Protein AF-A0A358MJH1-F1 (afdb_monomer)

Solvent-accessible surface area (backbone atoms only — not comparable to full-atom values): 10299 Å² total; per-residue (Å²): 132,84,65,34,34,27,40,31,31,64,36,80,75,60,68,69,54,54,50,50,43,50,50,54,44,45,75,63,61,43,58,36,39,39,38,32,30,60,75,22,49,57,66,62,27,53,62,52,44,71,40,91,50,42,46,53,43,42,45,29,71,72,54,26,52,79,64,69,57,72,61,91,54,63,68,63,47,40,52,54,52,47,53,52,44,61,77,66,53,83,84,42,81,43,78,43,82,49,53,69,91,60,75,92,78,55,76,100,46,52,54,45,62,58,59,65,69,47,62,94,85,62,88,76,84,85,84,77,62,66,45,77,40,90,79,22,92,84,70,72,41,62,49,69,68,74,84,56,61,68,61,52,47,54,51,36,31,67,78,31,76,91,49,15,90,73,29,73,90,79,46,132

Secondary structure (DSSP, 8-state):
-PPPEEEEEEE-S-HHHHHHHHHHHHHTT-SEEEEEETT--HHHHHHHHTSTTEEEEE--HHHHHTTSS--SSHHHHHHHHHHHHHHH--S-SEEEE--TT-----TTS-HHHHHHTS-TT-----PPPEEEPTTHHHH--EEEPPS-HHHHHHHHHHH-TTTTTT-GGG--

Foldseek 3Di:
DFAAEEEEEEDADDLVLLVVLVVQVVVLPHQAYEYEDCCLDPVSQVVQVVDVRYHYHRCDQVVQVVVVHDDPDVVVVLVVRQVVCVVVVPPGPYYYYDYSPDHDDQPPHRPRVVVVPDPPPDPDDDDWDWAADVVCPVPVDTDTDDPPQVVQLVVQCVVCVVCSVVQRNNDD

Mean predicted aligned error: 5.3 Å

Sequence (172 aa):
MSIKWGIVSTIKAPLAEIQRFAAWHLEHGAHRLYLYLDDGDTEKAAALNSHPKLRVTACDDRYWQKRGNRPDRHQPRQTMNAAQALQRANDVDWLCHIDVDEFLWPGARTIAQRLEALPTTCLCARVRPWEAMEGSETNHLF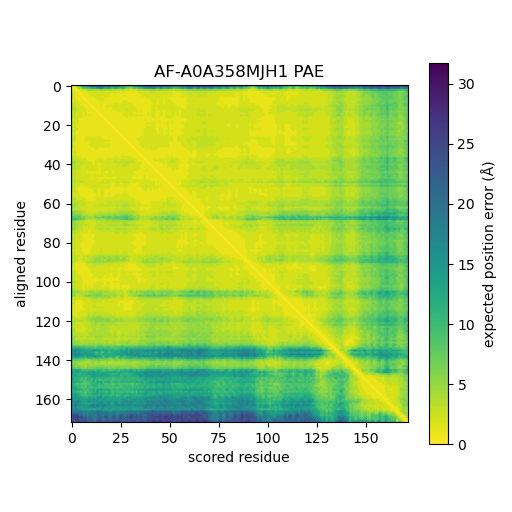KGFAIAAKERRAETESLYPRFGRWLNGGFL

pLDDT: mean 92.28, std 8.91, range [46.56, 98.69]

Radius of gyration: 18.8 Å; Cα contacts (8 Å, |Δi|>4): 220; chains: 1; bounding box: 44×35×54 Å

Nearest PDB structures (foldseek):
  1xcf-assembly1_B  TM=6.859E-01  e=2.652E-02  Escherichia coli
  8vh8-assembly3_C  TM=6.136E-01  e=1.983E-01  Pasteurella multocida
  8vh8-assembly4_D  TM=5.467E-01  e=2.927E-01  Pasteurella multocida
  4xbo-assembly1_A  TM=4.381E-01  e=1.343E-01  Escherichia coli K-12
  5l0z-assembly1_B  TM=3.729E-01  e=9.415E-01  Sinorhizobium meliloti 1021

Structure (mmCIF, N/CA/C/O backbone):
data_AF-A0A358MJH1-F1
#
_entry.id   AF-A0A358MJH1-F1
#
loop_
_atom_site.group_PDB
_atom_site.id
_atom_site.type_symbol
_atom_site.label_atom_id
_atom_site.label_alt_id
_atom_site.label_comp_id
_atom_site.label_asym_id
_atom_site.label_entity_id
_atom_site.label_seq_id
_atom_site.pdbx_PDB_ins_code
_atom_site.Cartn_x
_atom_site.Cartn_y
_atom_site.Cartn_z
_atom_site.occupancy
_atom_site.B_iso_or_equiv
_atom_site.auth_seq_id
_atom_site.auth_comp_id
_atom_site.auth_asym_id
_atom_site.auth_atom_id
_atom_site.pdbx_PDB_model_num
ATOM 1 N N . MET A 1 1 ? -24.920 4.836 -2.083 1.00 61.50 1 MET A N 1
ATOM 2 C CA . MET A 1 1 ? -23.833 4.045 -2.705 1.00 61.50 1 MET A CA 1
ATOM 3 C C . MET A 1 1 ? -22.818 3.760 -1.613 1.00 61.50 1 MET A C 1
ATOM 5 O O . MET A 1 1 ? -22.566 4.671 -0.843 1.00 61.50 1 MET A O 1
ATOM 9 N N . SER A 1 2 ? -22.298 2.535 -1.500 1.00 86.62 2 SER A N 1
ATOM 10 C CA . SER A 1 2 ? -21.252 2.222 -0.509 1.00 86.62 2 SER A CA 1
ATOM 11 C C . SER A 1 2 ? -19.953 2.940 -0.873 1.00 86.62 2 SER A C 1
ATOM 13 O O . SER A 1 2 ? -19.573 2.902 -2.046 1.00 86.62 2 SER A O 1
ATOM 15 N N . ILE A 1 3 ? -19.263 3.517 0.117 1.00 95.31 3 ILE A N 1
ATOM 16 C CA . ILE A 1 3 ? -17.919 4.092 -0.048 1.00 95.31 3 ILE A CA 1
ATOM 17 C C . ILE A 1 3 ? -16.976 3.057 -0.669 1.00 95.31 3 ILE A C 1
ATOM 19 O O . ILE A 1 3 ? -16.886 1.915 -0.203 1.00 95.31 3 ILE A O 1
ATOM 23 N N . LYS A 1 4 ? -16.257 3.466 -1.712 1.00 97.81 4 LYS A N 1
ATOM 24 C CA . LYS A 1 4 ? -15.196 2.706 -2.367 1.00 97.81 4 LYS A CA 1
ATOM 25 C C . LYS A 1 4 ? -13.848 3.248 -1.932 1.00 97.81 4 LYS A C 1
ATOM 27 O O . LYS A 1 4 ? -13.581 4.442 -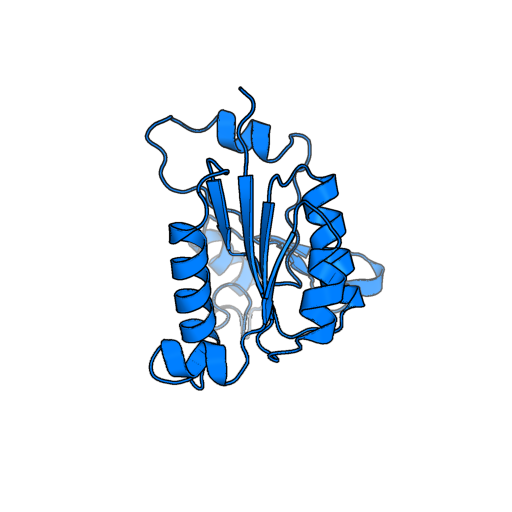2.011 1.00 97.81 4 LYS A O 1
ATOM 32 N N . TRP A 1 5 ? -12.964 2.350 -1.536 1.00 97.94 5 TRP A N 1
ATOM 33 C CA . TRP A 1 5 ? -11.602 2.700 -1.165 1.00 97.94 5 TRP A CA 1
ATOM 34 C C . TRP A 1 5 ? -10.610 1.874 -1.972 1.00 97.94 5 TRP A C 1
ATOM 36 O O . TRP A 1 5 ? -10.910 0.756 -2.408 1.00 97.94 5 TRP A O 1
ATOM 46 N N . GLY A 1 6 ? -9.433 2.440 -2.193 1.00 98.19 6 GLY A N 1
ATOM 47 C CA . GLY A 1 6 ? -8.343 1.776 -2.879 1.00 98.19 6 GLY A CA 1
ATOM 48 C C . GLY A 1 6 ? -7.009 1.976 -2.188 1.00 98.19 6 GLY A C 1
ATOM 49 O O . GLY A 1 6 ? -6.866 2.784 -1.269 1.00 98.19 6 GLY A O 1
ATOM 50 N N . ILE A 1 7 ? -6.026 1.229 -2.671 1.00 98.50 7 ILE A N 1
ATOM 51 C CA . ILE A 1 7 ? -4.648 1.283 -2.190 1.00 98.50 7 ILE A CA 1
ATOM 52 C C . ILE A 1 7 ? -3.726 1.663 -3.336 1.00 98.50 7 ILE A C 1
ATOM 54 O O . ILE A 1 7 ? -3.926 1.223 -4.467 1.00 98.50 7 ILE A O 1
ATOM 58 N N . VAL A 1 8 ? -2.694 2.437 -3.025 1.00 98.62 8 VAL A N 1
ATOM 59 C CA . VAL A 1 8 ? -1.497 2.573 -3.845 1.00 98.62 8 VAL A CA 1
ATOM 60 C C . VAL A 1 8 ? -0.284 2.042 -3.090 1.00 98.62 8 VAL A C 1
ATOM 62 O O . VAL A 1 8 ? -0.100 2.352 -1.918 1.00 98.62 8 VAL A O 1
ATOM 65 N N . SER A 1 9 ? 0.562 1.283 -3.782 1.00 98.62 9 SER A N 1
ATOM 66 C CA . SER A 1 9 ? 1.798 0.745 -3.209 1.00 98.62 9 SER A CA 1
ATOM 67 C C . SER A 1 9 ? 2.923 0.770 -4.232 1.00 98.62 9 SER A C 1
ATOM 69 O O . SER A 1 9 ? 2.724 0.407 -5.394 1.00 98.62 9 SER A O 1
ATOM 71 N N . THR A 1 10 ? 4.118 1.163 -3.792 1.00 98.56 10 THR A N 1
ATOM 72 C CA . THR A 1 10 ? 5.364 0.970 -4.548 1.00 98.56 10 THR A CA 1
ATOM 73 C C . THR A 1 10 ? 6.076 -0.245 -3.982 1.00 98.56 10 THR A C 1
ATOM 75 O O . THR A 1 10 ? 6.420 -0.259 -2.808 1.00 98.56 10 THR A O 1
ATOM 78 N N . ILE A 1 11 ? 6.258 -1.277 -4.799 1.00 98.38 11 ILE A N 1
ATOM 79 C CA . ILE A 1 11 ? 6.565 -2.622 -4.320 1.00 98.38 11 ILE A CA 1
ATOM 80 C C . ILE A 1 11 ? 7.802 -3.171 -5.020 1.00 98.38 11 ILE A C 1
ATOM 82 O O . ILE A 1 11 ? 7.857 -3.228 -6.246 1.00 98.38 11 ILE A O 1
ATOM 86 N N . LYS A 1 12 ? 8.750 -3.670 -4.228 1.00 97.81 12 LYS A N 1
ATOM 87 C CA . LYS A 1 12 ? 9.832 -4.550 -4.674 1.00 97.81 12 LYS A CA 1
ATOM 88 C C . LYS A 1 12 ? 9.827 -5.799 -3.794 1.00 97.81 12 LYS A C 1
ATOM 90 O O . LYS A 1 12 ? 10.467 -5.813 -2.751 1.00 97.81 12 LYS A O 1
ATOM 95 N N . ALA A 1 13 ? 9.080 -6.820 -4.208 1.00 97.88 13 ALA A N 1
ATOM 96 C CA . ALA A 1 13 ? 8.900 -8.051 -3.439 1.00 97.88 13 ALA A CA 1
ATOM 97 C C . ALA A 1 13 ? 8.678 -9.274 -4.353 1.00 97.88 13 ALA A C 1
ATOM 99 O O . ALA A 1 13 ? 8.311 -9.114 -5.530 1.00 97.88 13 ALA A O 1
ATOM 100 N N . PRO A 1 14 ? 8.881 -10.504 -3.844 1.00 98.00 14 PRO A N 1
ATOM 101 C CA . PRO A 1 14 ? 8.473 -11.731 -4.524 1.00 98.00 14 PRO A CA 1
ATOM 102 C C . PRO A 1 14 ? 6.973 -11.741 -4.849 1.00 98.00 14 PRO A C 1
ATOM 104 O O . PRO A 1 14 ? 6.156 -11.274 -4.058 1.00 98.00 14 PRO A O 1
ATOM 107 N N . LEU A 1 15 ? 6.591 -12.323 -5.993 1.00 97.88 15 LEU A N 1
ATOM 108 C CA . LEU A 1 15 ? 5.199 -12.333 -6.474 1.00 97.88 15 LEU A CA 1
ATOM 109 C C . LEU A 1 15 ? 4.205 -12.859 -5.422 1.00 97.88 15 LEU A C 1
ATOM 111 O O . LEU A 1 15 ? 3.136 -12.275 -5.256 1.00 97.88 15 LEU A O 1
ATOM 115 N N . ALA A 1 16 ? 4.573 -13.910 -4.686 1.00 98.00 16 ALA A N 1
ATOM 116 C CA . ALA A 1 16 ? 3.723 -14.505 -3.655 1.00 98.00 16 ALA A CA 1
ATOM 117 C C . ALA A 1 16 ? 3.373 -13.524 -2.520 1.00 98.00 16 ALA A C 1
ATOM 119 O O . ALA A 1 16 ? 2.257 -13.543 -2.002 1.00 98.00 16 ALA A O 1
ATOM 120 N N . GLU A 1 17 ? 4.295 -12.635 -2.147 1.00 98.44 17 GLU A N 1
ATOM 121 C CA . GLU A 1 17 ? 4.044 -11.618 -1.122 1.00 98.44 17 GLU A CA 1
ATOM 122 C C . GLU A 1 17 ? 3.083 -10.547 -1.636 1.00 98.44 17 GLU A C 1
ATOM 124 O O . GLU A 1 17 ? 2.128 -10.196 -0.946 1.00 98.44 17 GLU A O 1
ATOM 129 N N . ILE A 1 18 ? 3.256 -10.114 -2.890 1.00 98.50 18 ILE A N 1
ATOM 130 C CA . ILE A 1 18 ? 2.346 -9.162 -3.543 1.00 98.50 18 ILE A CA 1
ATOM 131 C C . ILE A 1 18 ? 0.939 -9.755 -3.670 1.00 98.50 18 ILE A C 1
ATOM 133 O O . ILE A 1 18 ? -0.053 -9.068 -3.436 1.00 98.50 18 ILE A O 1
ATOM 137 N N . GLN A 1 19 ? 0.839 -11.038 -4.022 1.00 98.44 19 GLN A N 1
ATOM 138 C CA . GLN A 1 19 ? -0.435 -11.747 -4.112 1.00 98.44 19 GLN A CA 1
ATOM 139 C C . GLN A 1 19 ? -1.120 -11.848 -2.750 1.00 98.44 19 GLN A C 1
ATOM 141 O O . GLN A 1 19 ? -2.319 -11.596 -2.669 1.00 98.44 19 GLN A O 1
ATOM 146 N N . ARG A 1 20 ? -0.377 -12.154 -1.680 1.00 98.50 20 ARG A N 1
ATOM 147 C CA . ARG A 1 20 ? -0.907 -12.186 -0.309 1.00 98.50 20 ARG A CA 1
ATOM 148 C C . ARG A 1 20 ? -1.406 -10.810 0.133 1.00 98.50 20 ARG A C 1
ATOM 150 O O . ARG A 1 20 ? -2.529 -10.702 0.617 1.00 98.50 20 ARG A O 1
ATOM 157 N N . PHE A 1 21 ? -0.609 -9.767 -0.094 1.00 98.62 21 PHE A N 1
ATOM 158 C CA . PHE A 1 21 ? -0.993 -8.376 0.145 1.00 98.62 21 PHE A CA 1
ATOM 159 C C . PHE A 1 21 ? -2.278 -8.006 -0.604 1.00 98.62 21 PHE A C 1
ATOM 161 O O . PHE A 1 21 ? -3.215 -7.455 -0.022 1.00 98.62 21 PHE A O 1
ATOM 168 N N . ALA A 1 22 ? -2.351 -8.348 -1.891 1.00 98.56 22 ALA A N 1
ATOM 169 C CA . ALA A 1 22 ? -3.513 -8.061 -2.712 1.00 98.56 22 ALA A CA 1
ATOM 170 C C . ALA A 1 22 ? -4.755 -8.823 -2.238 1.00 98.56 22 ALA A C 1
ATOM 172 O O . ALA A 1 22 ? -5.808 -8.214 -2.058 1.00 98.56 22 ALA A O 1
ATOM 173 N N . ALA A 1 23 ? -4.629 -10.130 -2.006 1.00 98.38 23 ALA A N 1
ATOM 174 C CA . ALA A 1 23 ? -5.717 -10.987 -1.552 1.00 98.38 23 ALA A CA 1
ATOM 175 C C . ALA A 1 23 ? -6.315 -10.473 -0.239 1.00 98.38 23 ALA A C 1
ATOM 177 O O . ALA A 1 23 ? -7.525 -10.266 -0.176 1.00 98.38 23 ALA A O 1
ATOM 178 N N . TRP A 1 24 ? -5.468 -10.160 0.748 1.00 98.38 24 TRP A N 1
ATOM 179 C CA . TRP A 1 24 ? -5.905 -9.626 2.037 1.00 98.38 24 TRP A CA 1
ATOM 180 C C . TRP A 1 24 ? -6.776 -8.381 1.882 1.00 98.38 24 TRP A C 1
ATOM 182 O O . TRP A 1 24 ? -7.892 -8.316 2.392 1.00 98.38 24 TRP A O 1
ATOM 192 N N . HIS A 1 25 ? -6.288 -7.371 1.163 1.00 98.44 25 HIS A N 1
ATOM 193 C CA . HIS A 1 25 ? -7.008 -6.107 1.054 1.00 98.44 25 HIS A CA 1
ATOM 194 C C . HIS A 1 25 ? -8.278 -6.234 0.205 1.00 98.44 25 HIS A C 1
ATOM 196 O O . HIS A 1 25 ? -9.284 -5.584 0.497 1.00 98.44 25 HIS A O 1
ATOM 202 N N . LEU A 1 26 ? -8.264 -7.090 -0.819 1.00 98.19 26 LEU A N 1
ATOM 203 C CA . LEU A 1 26 ? -9.440 -7.383 -1.635 1.00 98.19 26 LEU A CA 1
ATOM 204 C C . LEU A 1 26 ? -10.531 -8.111 -0.842 1.00 98.19 26 LEU A C 1
ATOM 206 O O . LEU A 1 26 ? -11.702 -7.749 -0.979 1.00 98.19 26 LEU A O 1
ATOM 210 N N . GLU A 1 27 ? -10.160 -9.079 -0.003 1.00 97.50 27 GLU A N 1
ATOM 211 C CA . GLU A 1 27 ? -11.069 -9.780 0.914 1.00 97.50 27 GLU A CA 1
ATOM 212 C C . GLU A 1 27 ? -11.694 -8.812 1.927 1.00 97.50 27 GLU A C 1
ATOM 214 O O . GLU A 1 27 ? -12.892 -8.861 2.194 1.00 97.50 27 GLU A O 1
ATOM 219 N N . HIS A 1 28 ? -10.918 -7.828 2.382 1.00 97.06 28 HIS A N 1
ATOM 220 C CA . HIS A 1 28 ? -11.386 -6.757 3.262 1.00 97.06 28 HIS A CA 1
ATOM 221 C C . HIS A 1 28 ? -12.163 -5.636 2.551 1.00 97.06 28 HIS A C 1
ATOM 223 O O . HIS A 1 28 ? -12.519 -4.625 3.167 1.00 97.06 28 HIS A O 1
ATOM 229 N N . GLY A 1 29 ? -12.475 -5.814 1.266 1.00 97.19 29 GLY A N 1
ATOM 230 C CA . GLY A 1 29 ? -13.391 -4.954 0.527 1.00 97.19 29 GLY A CA 1
ATOM 231 C C . GLY A 1 29 ? -12.731 -3.810 -0.236 1.00 97.19 29 GLY A C 1
ATOM 232 O O . GLY A 1 29 ? -13.441 -2.883 -0.633 1.00 97.19 29 GLY A O 1
ATOM 233 N N . ALA A 1 30 ? -11.417 -3.850 -0.480 1.00 97.94 30 ALA A N 1
ATOM 234 C CA . ALA A 1 30 ? -10.777 -2.887 -1.369 1.00 97.94 30 ALA A CA 1
ATOM 235 C C . ALA A 1 30 ? -11.433 -2.940 -2.757 1.00 97.94 30 ALA A C 1
ATOM 237 O O . ALA A 1 30 ? -11.607 -4.004 -3.370 1.00 97.94 30 ALA A O 1
ATOM 238 N N . HIS A 1 31 ? -11.804 -1.770 -3.271 1.00 98.06 31 HIS A N 1
ATOM 239 C CA . HIS A 1 31 ? -12.352 -1.650 -4.615 1.00 98.06 31 HIS A CA 1
ATOM 240 C C . HIS A 1 31 ? -11.254 -1.839 -5.665 1.00 98.06 31 HIS A C 1
ATOM 242 O O . HIS A 1 31 ? -11.471 -2.503 -6.683 1.00 98.06 31 HIS A O 1
ATOM 248 N N . ARG A 1 32 ? -10.075 -1.265 -5.399 1.00 98.00 32 ARG A N 1
ATOM 249 C CA . ARG A 1 32 ? -8.999 -1.109 -6.374 1.00 98.00 32 ARG A CA 1
ATOM 250 C C . ARG A 1 32 ? -7.625 -1.084 -5.712 1.00 98.00 32 ARG A C 1
ATOM 252 O O . ARG A 1 32 ? -7.431 -0.373 -4.732 1.00 98.00 32 ARG A O 1
ATOM 259 N N . LEU A 1 33 ? -6.664 -1.802 -6.286 1.00 98.62 33 LEU A N 1
ATOM 260 C CA . LEU A 1 33 ? -5.254 -1.717 -5.897 1.00 98.62 33 LEU A CA 1
ATOM 261 C C . LEU A 1 33 ? -4.427 -1.218 -7.085 1.00 98.62 33 LEU A C 1
ATOM 263 O O . LEU A 1 33 ? -4.459 -1.810 -8.165 1.00 98.62 33 LEU A O 1
ATOM 267 N N . TYR A 1 34 ? -3.683 -0.141 -6.863 1.00 98.62 34 TYR A N 1
ATOM 268 C CA . TYR A 1 34 ? -2.740 0.476 -7.786 1.00 98.62 34 TYR A CA 1
ATOM 269 C C . TYR A 1 34 ? -1.319 0.081 -7.375 1.00 98.62 34 TYR A C 1
ATOM 271 O O . TYR A 1 34 ? -0.753 0.648 -6.442 1.00 98.62 34 TYR A O 1
ATOM 279 N N . LEU A 1 35 ? -0.748 -0.915 -8.048 1.00 98.62 35 LEU A N 1
ATOM 280 C CA . LEU A 1 35 ? 0.546 -1.486 -7.679 1.00 98.62 35 LEU A CA 1
ATOM 281 C C . LEU A 1 35 ? 1.627 -1.008 -8.649 1.00 98.62 35 LEU A C 1
ATOM 283 O O . LEU A 1 35 ? 1.492 -1.153 -9.863 1.00 98.62 35 LEU A O 1
ATOM 287 N N . TYR A 1 36 ? 2.705 -0.455 -8.114 1.00 98.69 36 TYR A N 1
ATOM 288 C CA . TYR A 1 36 ? 3.861 0.007 -8.875 1.00 98.69 36 TYR A CA 1
ATOM 289 C C . TYR A 1 36 ? 5.035 -0.911 -8.576 1.00 98.69 36 TYR A C 1
ATOM 291 O O . TYR A 1 36 ? 5.590 -0.858 -7.482 1.00 98.69 36 TYR A O 1
ATOM 299 N N . LEU A 1 37 ? 5.392 -1.773 -9.528 1.00 98.62 37 LEU A N 1
ATOM 300 C CA . LEU A 1 37 ? 6.477 -2.734 -9.357 1.00 98.62 37 LEU A CA 1
ATOM 301 C C . LEU A 1 37 ? 7.807 -2.029 -9.592 1.00 98.62 37 LEU A C 1
ATOM 303 O O . LEU A 1 37 ? 8.189 -1.745 -10.726 1.00 98.62 37 LEU A O 1
ATOM 307 N N . ASP A 1 38 ? 8.486 -1.701 -8.502 1.00 97.62 38 ASP A N 1
ATOM 308 C CA . ASP A 1 38 ? 9.711 -0.909 -8.479 1.00 97.62 38 ASP A CA 1
ATOM 309 C C . ASP A 1 38 ? 10.915 -1.671 -9.060 1.00 97.62 38 ASP A C 1
ATOM 311 O O . ASP A 1 38 ? 11.891 -1.050 -9.468 1.00 97.62 38 ASP A O 1
ATOM 315 N N . ASP A 1 39 ? 10.846 -2.998 -9.167 1.00 96.75 39 ASP A N 1
ATOM 316 C CA . ASP A 1 39 ? 11.815 -3.814 -9.911 1.00 96.75 39 ASP A CA 1
ATOM 317 C C . ASP A 1 39 ? 11.624 -3.769 -11.438 1.00 96.75 39 ASP A C 1
ATOM 319 O O . ASP A 1 39 ? 12.500 -4.233 -12.161 1.00 96.75 39 ASP A O 1
ATOM 323 N N . GLY A 1 40 ? 10.527 -3.186 -11.935 1.00 97.38 40 GLY A N 1
ATOM 324 C CA . GLY A 1 40 ? 10.245 -3.101 -13.369 1.00 97.38 40 GLY A CA 1
ATOM 325 C C . GLY A 1 40 ? 9.843 -4.431 -14.011 1.00 97.38 40 GLY A C 1
ATOM 326 O O . GLY A 1 40 ? 9.835 -4.529 -15.235 1.00 97.38 40 GLY A O 1
ATOM 327 N N . ASP A 1 41 ? 9.494 -5.446 -13.217 1.00 98.06 41 ASP A N 1
ATOM 328 C CA . ASP A 1 41 ? 9.184 -6.789 -13.711 1.00 98.06 41 ASP A CA 1
ATOM 329 C C . ASP A 1 41 ? 7.855 -6.817 -14.495 1.00 98.06 41 ASP A C 1
ATOM 331 O O . ASP A 1 41 ? 6.752 -6.746 -13.939 1.00 98.06 41 ASP A O 1
ATOM 335 N N . THR A 1 42 ? 7.967 -6.899 -15.822 1.00 97.56 42 THR A N 1
ATOM 336 C CA . THR A 1 42 ? 6.814 -6.871 -16.736 1.00 97.56 42 THR A CA 1
ATOM 337 C C . THR A 1 42 ? 6.013 -8.172 -16.734 1.00 97.56 42 THR A C 1
ATOM 339 O O . THR A 1 42 ? 4.792 -8.123 -16.904 1.00 97.56 42 THR A O 1
ATOM 342 N N . GLU A 1 43 ? 6.647 -9.316 -16.473 1.00 97.56 43 GLU A N 1
ATOM 343 C CA . GLU A 1 43 ? 5.969 -10.612 -16.376 1.00 97.56 43 GLU A CA 1
ATOM 344 C C . GLU A 1 43 ? 5.122 -10.669 -15.104 1.00 97.56 43 GLU A C 1
ATOM 346 O O . GLU A 1 43 ? 3.935 -11.008 -15.148 1.00 97.56 43 GLU A O 1
ATOM 351 N N . LYS A 1 44 ? 5.686 -10.218 -13.976 1.00 97.44 44 LYS A N 1
ATOM 352 C CA . LYS A 1 44 ? 4.965 -10.065 -12.706 1.00 97.44 44 LYS A CA 1
ATOM 353 C C . LYS A 1 44 ? 3.792 -9.095 -12.848 1.00 97.44 44 LYS A C 1
ATOM 355 O O . LYS A 1 44 ? 2.694 -9.380 -12.363 1.00 97.44 44 LYS A O 1
ATOM 360 N N . ALA A 1 45 ? 3.984 -7.979 -13.556 1.00 98.25 45 ALA A N 1
ATOM 361 C CA . ALA A 1 45 ? 2.907 -7.032 -13.836 1.00 98.25 45 ALA A CA 1
ATOM 362 C C . ALA A 1 45 ? 1.787 -7.652 -14.684 1.00 98.25 45 ALA A C 1
ATOM 364 O O . ALA A 1 45 ? 0.611 -7.441 -14.381 1.00 98.25 45 ALA A O 1
ATOM 365 N N . ALA A 1 46 ? 2.127 -8.423 -15.720 1.00 97.69 46 ALA A N 1
ATOM 366 C CA . ALA A 1 46 ? 1.149 -9.111 -16.560 1.00 97.69 46 ALA A CA 1
ATOM 367 C C . ALA A 1 46 ? 0.349 -10.150 -15.759 1.00 97.69 46 ALA A C 1
ATOM 369 O O . ALA A 1 46 ? -0.882 -10.150 -15.814 1.00 97.69 46 ALA A O 1
ATOM 370 N N . ALA A 1 47 ? 1.030 -10.967 -14.950 1.00 97.50 47 ALA A N 1
ATOM 371 C CA . ALA A 1 47 ? 0.398 -11.972 -14.100 1.00 97.50 47 ALA A CA 1
ATOM 372 C C . ALA A 1 47 ? -0.601 -11.345 -13.115 1.00 97.50 47 ALA A C 1
ATOM 374 O O . ALA A 1 47 ? -1.736 -11.805 -13.004 1.00 97.50 47 ALA A O 1
ATOM 375 N N . LEU A 1 48 ? -0.222 -10.259 -12.435 1.00 98.12 48 LEU A N 1
ATOM 376 C CA . LEU A 1 48 ? -1.098 -9.572 -11.482 1.00 98.12 48 LEU A CA 1
ATOM 377 C C . LEU A 1 48 ? -2.266 -8.840 -12.168 1.00 98.12 48 LEU A C 1
ATOM 379 O O . LEU A 1 48 ? -3.381 -8.836 -11.648 1.00 98.12 48 LEU A O 1
ATOM 383 N N . ASN A 1 49 ? -2.053 -8.258 -13.352 1.00 97.75 49 ASN A N 1
ATOM 384 C CA . ASN A 1 49 ? -3.116 -7.583 -14.108 1.00 97.75 49 ASN A CA 1
ATOM 385 C C . ASN A 1 49 ? -4.208 -8.533 -14.634 1.00 97.75 49 ASN A C 1
ATOM 387 O O . ASN A 1 49 ? -5.254 -8.053 -15.068 1.00 97.75 49 ASN A O 1
ATOM 391 N N . SER A 1 50 ? -4.021 -9.856 -14.551 1.00 96.62 50 SER A N 1
ATOM 392 C CA . SER A 1 50 ? -5.097 -10.825 -14.810 1.00 96.62 50 SER A CA 1
ATOM 393 C C . SER A 1 50 ? -6.292 -10.657 -13.859 1.00 96.62 50 SER A C 1
ATOM 395 O O . SER A 1 50 ? -7.422 -10.996 -14.214 1.00 96.62 50 SER A O 1
ATOM 397 N N . HIS A 1 51 ? -6.079 -10.086 -12.667 1.00 98.19 51 HIS A N 1
ATOM 398 C CA . HIS A 1 51 ? -7.148 -9.833 -11.713 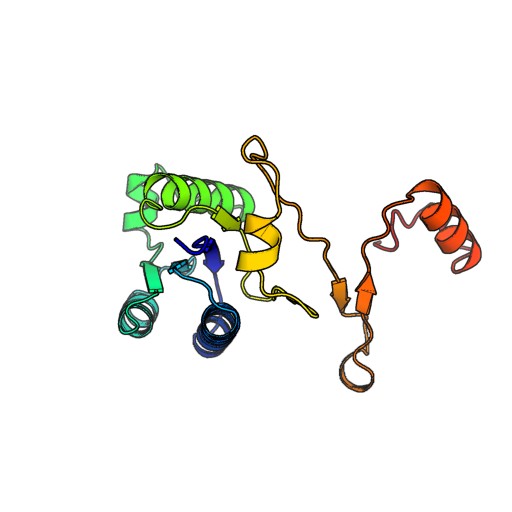1.00 98.19 51 HIS A CA 1
ATOM 399 C C . HIS A 1 51 ? -7.832 -8.474 -11.979 1.00 98.19 51 HIS A C 1
ATOM 401 O O . HIS A 1 51 ? -7.183 -7.424 -11.921 1.00 98.19 51 HIS A O 1
ATOM 407 N N . PRO A 1 52 ? -9.168 -8.420 -12.155 1.00 97.62 52 PRO A N 1
ATOM 408 C CA . PRO A 1 52 ? -9.869 -7.224 -12.640 1.00 97.62 52 PRO A CA 1
ATOM 409 C C . PRO A 1 52 ? -9.815 -6.026 -11.683 1.00 97.62 52 PRO A C 1
ATOM 411 O O . PRO A 1 52 ? -10.037 -4.886 -12.109 1.00 97.62 52 PRO A O 1
ATOM 414 N N . LYS A 1 53 ? -9.524 -6.260 -10.394 1.00 98.25 53 LYS A N 1
ATOM 415 C CA . LYS A 1 53 ? -9.363 -5.212 -9.369 1.00 98.25 53 LYS A CA 1
ATOM 416 C C . LYS A 1 53 ? -7.937 -4.670 -9.224 1.00 98.25 53 LYS A C 1
ATOM 418 O O . LYS A 1 53 ? -7.756 -3.670 -8.534 1.00 98.25 53 LYS A O 1
ATOM 423 N N . LEU A 1 54 ? -6.948 -5.270 -9.883 1.00 98.50 54 LEU A N 1
ATOM 424 C CA . LEU A 1 54 ? -5.562 -4.805 -9.832 1.00 98.50 54 LEU A CA 1
ATOM 425 C C . LEU A 1 54 ? -5.261 -3.886 -11.023 1.00 98.50 54 LEU A C 1
ATOM 427 O O . LEU A 1 54 ? -5.796 -4.052 -12.121 1.00 98.50 54 LEU A O 1
ATOM 431 N N . ARG A 1 55 ? -4.453 -2.856 -10.782 1.00 98.12 55 ARG A N 1
ATOM 432 C CA . ARG A 1 55 ? -3.892 -1.958 -11.795 1.00 98.12 55 ARG A CA 1
ATOM 433 C C . ARG A 1 55 ? -2.401 -1.891 -11.549 1.00 98.12 55 ARG A C 1
ATOM 435 O O . ARG A 1 55 ? -1.947 -1.145 -10.686 1.00 98.12 55 ARG A O 1
ATOM 442 N N . VAL A 1 56 ? -1.660 -2.715 -12.275 1.00 98.44 56 VAL A N 1
ATOM 443 C CA . VAL A 1 56 ? -0.234 -2.911 -12.036 1.00 98.44 56 VAL A CA 1
ATOM 444 C C . VAL A 1 56 ? 0.580 -2.219 -13.117 1.00 98.44 56 VAL A C 1
ATOM 446 O O . VAL A 1 56 ? 0.342 -2.419 -14.308 1.00 98.44 56 VAL A O 1
ATOM 449 N N . THR A 1 57 ? 1.526 -1.386 -12.693 1.00 98.19 57 THR A N 1
ATOM 450 C CA . THR A 1 57 ? 2.492 -0.696 -13.551 1.00 98.19 57 THR A CA 1
ATOM 451 C C . THR A 1 57 ? 3.881 -1.252 -13.260 1.00 98.19 57 THR A C 1
ATOM 453 O O . THR A 1 57 ? 4.334 -1.186 -12.121 1.00 98.19 57 THR A O 1
ATOM 456 N N . ALA A 1 58 ? 4.558 -1.783 -14.278 1.00 98.38 58 ALA A N 1
ATOM 457 C CA . ALA A 1 58 ? 5.981 -2.092 -14.187 1.00 98.38 58 ALA A CA 1
ATOM 458 C C . ALA A 1 58 ? 6.779 -0.782 -14.269 1.00 98.38 58 ALA A C 1
ATOM 460 O O . ALA A 1 58 ? 6.663 -0.048 -15.253 1.00 98.38 58 ALA A O 1
ATOM 461 N N . CYS A 1 59 ? 7.556 -0.465 -13.234 1.00 97.88 59 CYS A N 1
ATOM 462 C CA . CYS A 1 59 ? 8.384 0.739 -13.177 1.00 97.88 59 CYS A CA 1
ATOM 463 C C . CYS A 1 59 ? 9.777 0.467 -13.764 1.00 97.88 59 CYS A C 1
ATOM 465 O O . CYS A 1 59 ? 10.790 0.598 -13.072 1.00 97.88 59 CYS A O 1
ATOM 467 N N . ASP A 1 60 ? 9.797 0.045 -15.028 1.00 96.56 60 ASP A N 1
ATOM 468 C CA . ASP A 1 60 ? 11.003 -0.201 -15.819 1.00 96.56 60 ASP A CA 1
ATOM 469 C C . ASP A 1 60 ? 11.728 1.107 -16.199 1.00 96.56 60 ASP A C 1
ATOM 471 O O . ASP A 1 60 ? 11.307 2.220 -15.859 1.00 96.56 60 ASP A O 1
ATOM 475 N N . ASP A 1 61 ? 12.836 0.994 -16.928 1.00 96.25 61 ASP A N 1
ATOM 476 C CA . ASP A 1 61 ? 13.600 2.165 -17.365 1.00 96.25 61 ASP A CA 1
ATOM 477 C C . ASP A 1 61 ? 12.753 3.118 -18.213 1.00 96.25 61 ASP A C 1
ATOM 479 O O . ASP A 1 61 ? 12.839 4.339 -18.066 1.00 96.25 61 ASP A O 1
ATOM 483 N N . ARG A 1 62 ? 11.861 2.584 -19.055 1.00 95.88 62 ARG A N 1
ATOM 484 C CA . ARG A 1 62 ? 10.966 3.392 -19.889 1.00 95.88 62 ARG A CA 1
ATOM 485 C C . ARG A 1 62 ? 9.968 4.180 -19.042 1.00 95.88 62 ARG A C 1
ATOM 487 O O . ARG A 1 62 ? 9.653 5.327 -19.376 1.00 95.88 62 ARG A O 1
ATOM 494 N N . TYR A 1 63 ? 9.443 3.582 -17.978 1.00 97.19 63 TYR A N 1
ATOM 495 C CA . TYR A 1 63 ? 8.577 4.248 -17.017 1.00 97.19 63 TYR A CA 1
ATOM 496 C C . TYR A 1 63 ? 9.299 5.433 -16.374 1.00 97.19 63 TYR A C 1
ATOM 498 O O . TYR A 1 63 ? 8.753 6.538 -16.370 1.00 97.19 63 TYR A O 1
ATOM 506 N N . TRP A 1 64 ? 10.532 5.240 -15.900 1.00 96.81 64 TRP A N 1
ATOM 507 C CA . TRP A 1 64 ? 11.289 6.294 -15.219 1.00 96.81 64 TRP A CA 1
ATOM 508 C C . TRP A 1 64 ? 11.818 7.382 -16.156 1.00 96.81 64 TRP A C 1
ATOM 510 O O . TRP A 1 64 ? 11.777 8.554 -15.788 1.00 96.81 64 TRP A O 1
ATOM 520 N N . GLN A 1 65 ? 12.222 7.045 -17.383 1.00 95.44 65 GLN A N 1
ATOM 521 C CA . GLN A 1 65 ? 12.659 8.023 -18.392 1.00 95.44 65 GLN A CA 1
ATOM 522 C C . GLN A 1 65 ? 11.565 9.050 -18.713 1.00 95.44 65 GLN A C 1
ATOM 524 O O . GLN A 1 65 ? 11.828 10.247 -18.813 1.00 95.44 65 GLN A O 1
ATOM 529 N N . LYS A 1 66 ? 10.297 8.621 -18.788 1.00 94.50 66 LYS A N 1
ATOM 530 C CA . LYS A 1 66 ? 9.147 9.533 -18.968 1.00 94.50 66 LYS A CA 1
ATOM 531 C C . LYS A 1 66 ? 8.936 10.491 -17.791 1.00 94.50 66 LYS A C 1
ATOM 533 O O . LYS A 1 66 ? 8.104 11.391 -17.875 1.00 94.50 66 LYS A O 1
ATOM 538 N N . ARG A 1 67 ? 9.645 10.276 -16.684 1.00 92.94 67 ARG A N 1
ATOM 539 C CA . ARG A 1 67 ? 9.571 11.047 -15.440 1.00 92.94 67 ARG A CA 1
ATOM 540 C C . ARG A 1 67 ? 10.888 11.753 -15.119 1.00 92.94 67 ARG A C 1
ATOM 542 O O . ARG A 1 67 ? 11.111 12.130 -13.972 1.00 92.94 67 ARG A O 1
ATOM 549 N N . GLY A 1 68 ? 11.741 11.935 -16.126 1.00 91.38 68 GLY A N 1
ATOM 550 C CA . GLY A 1 68 ? 13.081 12.487 -15.977 1.00 91.38 68 GLY A CA 1
ATOM 551 C C . GLY A 1 68 ? 14.085 11.371 -15.740 1.00 91.38 68 GLY A C 1
ATOM 552 O O . GLY A 1 68 ? 14.716 10.919 -16.685 1.00 91.38 68 GLY A O 1
ATOM 553 N N . ASN A 1 69 ? 14.216 10.924 -14.493 1.00 91.81 69 ASN A N 1
ATOM 554 C CA . ASN A 1 69 ? 15.093 9.823 -14.101 1.00 91.81 69 ASN A CA 1
ATOM 555 C C . ASN A 1 69 ? 14.516 9.091 -12.891 1.00 91.81 69 ASN A C 1
ATOM 557 O O . ASN A 1 69 ? 13.680 9.631 -12.165 1.00 91.81 69 ASN A O 1
ATOM 561 N N . ARG A 1 70 ? 14.998 7.870 -12.655 1.00 96.31 70 ARG A N 1
ATOM 562 C CA . ARG A 1 70 ? 14.701 7.112 -11.440 1.00 96.31 70 ARG A CA 1
ATOM 563 C C . ARG A 1 70 ? 15.447 7.737 -10.253 1.00 96.31 70 ARG A C 1
ATOM 565 O O . ARG A 1 70 ? 16.674 7.757 -10.283 1.00 96.31 70 ARG A O 1
ATOM 572 N N . PRO A 1 71 ? 14.761 8.220 -9.202 1.00 96.88 71 PRO A N 1
ATOM 573 C CA . PRO A 1 71 ? 15.435 8.654 -7.982 1.00 96.88 71 PRO A CA 1
ATOM 574 C C . PRO A 1 71 ? 16.150 7.493 -7.277 1.00 96.88 71 PRO A C 1
ATOM 576 O O . PRO A 1 71 ? 15.589 6.401 -7.164 1.00 96.88 71 PRO A O 1
ATOM 579 N N . ASP A 1 72 ? 17.331 7.750 -6.713 1.00 96.25 72 ASP A N 1
ATOM 580 C CA . ASP A 1 72 ? 18.100 6.733 -5.976 1.00 96.25 72 ASP A CA 1
ATOM 581 C C . ASP A 1 72 ? 17.334 6.224 -4.746 1.00 96.25 72 ASP A C 1
ATOM 583 O O . ASP A 1 72 ? 17.195 5.022 -4.493 1.00 96.25 72 ASP A O 1
ATOM 587 N N . ARG A 1 73 ? 16.765 7.157 -3.979 1.00 96.12 73 ARG A N 1
ATOM 588 C CA . ARG A 1 73 ? 15.998 6.857 -2.766 1.00 96.12 73 ARG A CA 1
ATOM 589 C C . ARG A 1 73 ? 14.605 6.337 -3.108 1.00 96.12 73 ARG A C 1
ATOM 591 O O . ARG A 1 73 ? 14.011 6.737 -4.107 1.00 96.12 73 ARG A O 1
ATOM 598 N N . HIS A 1 74 ? 14.069 5.447 -2.276 1.00 94.12 74 HIS A N 1
ATOM 599 C CA . HIS A 1 74 ? 12.739 4.873 -2.502 1.00 94.12 74 HIS A CA 1
ATOM 600 C C . HIS A 1 74 ? 11.609 5.840 -2.125 1.00 94.12 74 HIS A C 1
ATOM 602 O O . HIS A 1 74 ? 10.573 5.825 -2.779 1.00 94.12 74 HIS A O 1
ATOM 608 N N . GLN A 1 75 ? 11.810 6.742 -1.159 1.00 96.31 75 GLN A N 1
ATOM 609 C CA . GLN A 1 75 ? 10.752 7.659 -0.717 1.00 96.31 75 GLN A CA 1
ATOM 610 C C . GLN A 1 75 ? 10.292 8.621 -1.832 1.00 96.31 75 GLN A C 1
ATOM 612 O O . GLN A 1 75 ? 9.088 8.752 -2.049 1.00 96.31 75 GLN A O 1
ATOM 617 N N . PRO A 1 76 ? 11.188 9.249 -2.626 1.00 97.19 76 PRO A N 1
ATOM 618 C CA . PRO A 1 76 ? 10.759 10.017 -3.795 1.00 97.19 76 PRO A CA 1
ATOM 619 C C . PRO A 1 76 ? 10.021 9.164 -4.835 1.00 97.19 76 PRO A C 1
ATOM 621 O O . PRO A 1 76 ? 9.054 9.633 -5.432 1.00 97.19 76 PRO A O 1
ATOM 624 N N . ARG A 1 77 ? 10.435 7.902 -5.021 1.00 97.81 77 ARG A N 1
ATOM 625 C CA . ARG A 1 77 ? 9.766 6.959 -5.931 1.00 97.81 77 ARG A CA 1
ATOM 626 C C . ARG A 1 77 ? 8.335 6.670 -5.475 1.00 97.81 77 ARG A C 1
ATOM 628 O O . ARG A 1 77 ? 7.419 6.785 -6.288 1.00 97.81 77 ARG A O 1
ATOM 635 N N . GLN A 1 78 ? 8.136 6.398 -4.184 1.00 97.44 78 GLN A N 1
ATOM 636 C CA . GLN A 1 78 ? 6.816 6.245 -3.562 1.00 97.44 78 GLN A CA 1
ATOM 637 C C . GLN A 1 78 ? 5.940 7.481 -3.794 1.00 97.44 78 GLN A C 1
ATOM 639 O O . GLN A 1 78 ? 4.829 7.349 -4.305 1.00 97.44 78 GLN A O 1
ATOM 644 N N . THR A 1 79 ? 6.452 8.686 -3.524 1.00 97.50 79 THR A N 1
ATOM 645 C CA . THR A 1 79 ? 5.710 9.941 -3.737 1.00 97.50 79 THR A CA 1
ATOM 646 C C . THR A 1 79 ? 5.281 10.123 -5.194 1.00 97.50 79 THR A C 1
ATOM 648 O O . THR A 1 79 ? 4.128 10.464 -5.460 1.00 97.50 79 THR A O 1
ATOM 651 N N . MET A 1 80 ? 6.175 9.871 -6.156 1.00 97.62 80 MET A N 1
ATOM 652 C CA . MET A 1 80 ? 5.869 10.004 -7.587 1.00 97.62 80 MET A CA 1
ATOM 653 C C . MET A 1 80 ? 4.791 9.010 -8.041 1.00 97.62 80 MET A C 1
ATOM 655 O O . MET A 1 80 ? 3.865 9.383 -8.765 1.00 97.62 80 MET A O 1
ATOM 659 N N . ASN A 1 81 ? 4.884 7.760 -7.589 1.00 97.94 81 ASN A N 1
ATOM 660 C CA . ASN A 1 81 ? 3.916 6.710 -7.902 1.00 97.94 81 ASN A CA 1
ATOM 661 C C . ASN A 1 81 ? 2.551 6.979 -7.244 1.00 97.94 81 ASN A C 1
ATOM 663 O O . ASN A 1 81 ? 1.512 6.857 -7.895 1.00 97.94 81 ASN A O 1
ATOM 667 N N . ALA A 1 82 ? 2.543 7.418 -5.981 1.00 97.62 82 ALA A N 1
ATOM 668 C CA . ALA A 1 82 ? 1.337 7.812 -5.256 1.00 97.62 82 ALA A CA 1
ATOM 669 C C . ALA A 1 82 ? 0.624 8.990 -5.932 1.00 97.62 82 ALA A C 1
ATOM 671 O O . ALA A 1 82 ? -0.588 8.937 -6.142 1.00 97.62 82 ALA A O 1
ATOM 672 N N . ALA A 1 83 ? 1.372 10.014 -6.355 1.00 97.06 83 ALA A N 1
ATOM 673 C CA . ALA A 1 83 ? 0.823 11.150 -7.091 1.00 97.06 83 ALA A CA 1
ATOM 674 C C . ALA A 1 83 ? 0.191 10.720 -8.425 1.00 97.06 83 ALA A C 1
ATOM 676 O O . ALA A 1 83 ? -0.905 11.167 -8.768 1.00 97.06 83 ALA A O 1
ATOM 677 N N . GLN A 1 84 ? 0.833 9.809 -9.164 1.00 96.12 84 GLN A N 1
ATOM 678 C CA . GLN A 1 84 ? 0.243 9.255 -10.382 1.00 96.12 84 GLN A CA 1
ATOM 679 C C . GLN A 1 84 ? -1.026 8.445 -10.094 1.00 96.12 84 GLN A C 1
ATOM 681 O O . GLN A 1 84 ? -1.989 8.540 -10.855 1.00 96.12 84 GLN A O 1
ATOM 686 N N . ALA A 1 85 ? -1.034 7.630 -9.037 1.00 97.56 85 ALA A N 1
ATOM 687 C CA . ALA A 1 85 ? -2.216 6.864 -8.659 1.00 97.56 85 ALA A CA 1
ATOM 688 C C . ALA A 1 85 ? -3.380 7.792 -8.325 1.00 97.56 85 ALA A C 1
ATOM 690 O O . ALA A 1 85 ? -4.463 7.598 -8.863 1.00 97.56 85 ALA A O 1
ATOM 691 N N . LEU A 1 86 ? -3.135 8.843 -7.540 1.00 96.31 86 LEU A N 1
ATOM 692 C CA . LEU A 1 86 ? -4.138 9.844 -7.186 1.00 96.31 86 LEU A CA 1
ATOM 693 C C . LEU A 1 86 ? -4.760 10.506 -8.42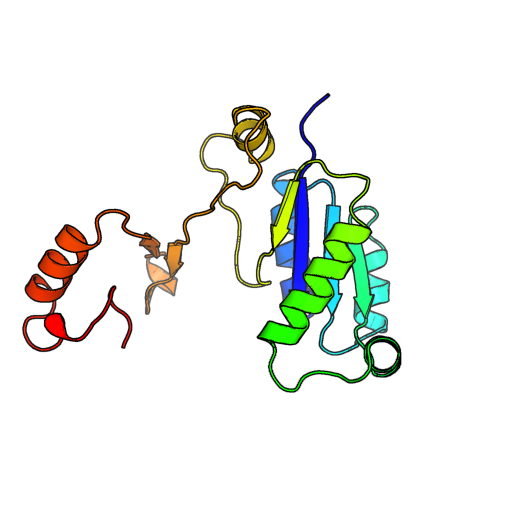5 1.00 96.31 86 LEU A C 1
ATOM 695 O O . LEU A 1 86 ? -5.971 10.672 -8.485 1.00 96.31 86 LEU A O 1
ATOM 699 N N . GLN A 1 87 ? -3.959 10.815 -9.449 1.00 95.88 87 GLN A N 1
ATOM 700 C CA . GLN A 1 87 ? -4.458 11.369 -10.717 1.00 95.88 87 GLN A CA 1
ATOM 701 C C . GLN A 1 87 ? -5.301 10.378 -11.537 1.00 95.88 87 GLN A C 1
ATOM 703 O O . GLN A 1 87 ? -6.116 10.791 -12.358 1.00 95.88 87 GLN A O 1
ATOM 708 N N . ARG A 1 88 ? -5.079 9.070 -11.368 1.00 93.69 88 ARG A N 1
ATOM 709 C CA . ARG A 1 88 ? -5.758 8.004 -12.125 1.00 93.69 88 ARG A CA 1
ATOM 710 C C . ARG A 1 88 ? -6.941 7.392 -11.383 1.00 93.69 88 ARG A C 1
ATOM 712 O O . ARG A 1 88 ? -7.769 6.742 -12.017 1.00 93.69 88 ARG A O 1
ATOM 719 N N . ALA A 1 89 ? -6.997 7.575 -10.070 1.00 94.94 89 ALA A N 1
ATOM 720 C CA . ALA A 1 89 ? -7.975 6.992 -9.169 1.00 94.94 89 ALA A CA 1
ATOM 721 C C . ALA A 1 89 ? -9.339 7.684 -9.290 1.00 94.94 89 ALA A C 1
ATOM 723 O O . ALA A 1 89 ? -9.759 8.423 -8.410 1.00 94.94 89 ALA A O 1
ATOM 724 N N . ASN A 1 90 ? -10.028 7.442 -10.407 1.00 95.12 90 ASN A N 1
ATOM 725 C CA . ASN A 1 90 ? -11.346 8.009 -10.707 1.00 95.12 90 ASN A CA 1
ATOM 726 C C . ASN A 1 90 ? -12.525 7.110 -10.287 1.00 95.12 90 ASN A C 1
ATOM 728 O O . ASN A 1 90 ? -13.678 7.472 -10.508 1.00 95.12 90 ASN A O 1
ATOM 732 N N . ASP A 1 91 ? -12.246 5.945 -9.698 1.00 95.38 91 ASP A N 1
ATOM 733 C CA . ASP A 1 91 ? -13.237 4.931 -9.328 1.00 95.38 91 ASP A CA 1
ATOM 734 C C . ASP A 1 91 ? -13.278 4.616 -7.822 1.00 95.38 91 ASP A C 1
ATOM 736 O O . ASP A 1 91 ? -13.961 3.673 -7.409 1.00 95.38 91 ASP A O 1
ATOM 740 N N . VAL A 1 92 ? -12.575 5.401 -7.001 1.00 97.44 92 VAL A N 1
ATOM 741 C CA . VAL A 1 92 ? -12.551 5.294 -5.535 1.00 97.44 92 VAL A CA 1
ATOM 742 C C . VAL A 1 92 ? -12.790 6.656 -4.889 1.00 97.44 92 VAL A C 1
ATOM 744 O O . VAL A 1 92 ? -12.364 7.677 -5.417 1.00 97.44 92 VAL A O 1
ATOM 747 N N . ASP A 1 93 ? -13.435 6.653 -3.726 1.00 96.75 93 ASP A N 1
ATOM 748 C CA . 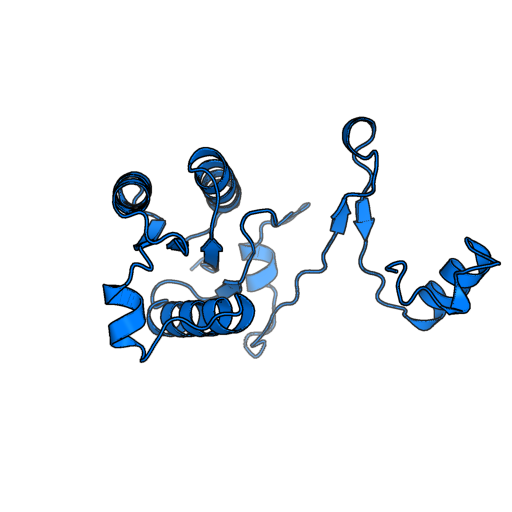ASP A 1 93 ? -13.678 7.848 -2.909 1.00 96.75 93 ASP A CA 1
ATOM 749 C C . ASP A 1 93 ? -12.484 8.148 -1.986 1.00 96.75 93 ASP A C 1
ATOM 751 O O . ASP A 1 93 ? -12.210 9.298 -1.656 1.00 96.75 93 ASP A O 1
ATOM 755 N N . TRP A 1 94 ? -11.756 7.100 -1.581 1.00 97.50 94 TRP A N 1
ATOM 756 C CA . TRP A 1 94 ? -10.572 7.181 -0.723 1.00 97.50 94 TRP A CA 1
ATOM 757 C C . TRP A 1 94 ? -9.409 6.383 -1.310 1.00 97.50 94 TRP A C 1
ATOM 759 O O . TRP A 1 94 ? -9.591 5.257 -1.777 1.00 97.50 94 TRP A O 1
ATOM 769 N N . LEU A 1 95 ? -8.196 6.929 -1.224 1.00 97.88 95 LEU A N 1
ATOM 770 C CA . LEU A 1 95 ? -6.961 6.260 -1.634 1.00 97.88 95 LEU A CA 1
ATOM 771 C C . LEU A 1 95 ? -5.955 6.277 -0.478 1.00 97.88 95 LEU A C 1
ATOM 773 O O . LEU A 1 95 ? -5.662 7.336 0.073 1.00 97.88 95 LEU A O 1
ATOM 777 N N . CYS A 1 96 ? -5.424 5.110 -0.117 1.00 96.75 96 CYS A N 1
ATOM 778 C CA . CYS A 1 96 ? -4.430 4.956 0.946 1.00 96.75 96 CYS A CA 1
ATOM 779 C C . CYS A 1 96 ? -3.092 4.477 0.369 1.00 96.75 96 CYS A C 1
ATOM 781 O O . CYS A 1 96 ? -3.077 3.573 -0.462 1.00 96.75 96 CYS A O 1
ATOM 783 N N . HIS A 1 97 ? -1.979 5.072 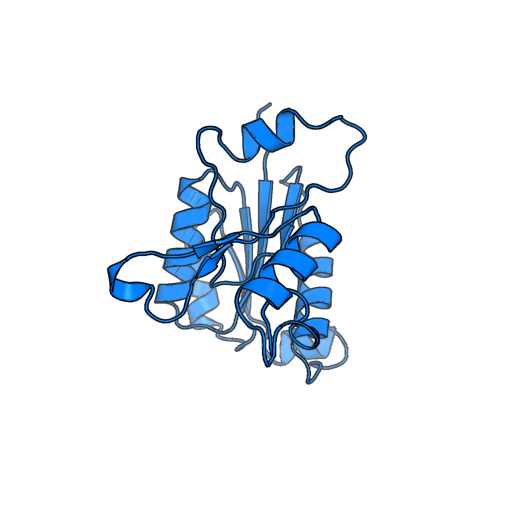0.800 1.00 97.00 97 HIS A N 1
ATOM 784 C CA . HIS A 1 97 ? -0.648 4.535 0.518 1.00 97.00 97 HIS A CA 1
ATOM 785 C C . HIS A 1 97 ? -0.275 3.525 1.603 1.00 97.00 97 HIS A C 1
ATOM 787 O O . HIS A 1 97 ? -0.320 3.884 2.777 1.00 97.00 97 HIS A O 1
ATOM 793 N N . ILE A 1 98 ? 0.077 2.299 1.214 1.00 96.94 98 ILE A N 1
ATOM 794 C CA . ILE A 1 98 ? 0.404 1.196 2.133 1.00 96.94 98 ILE A CA 1
ATOM 795 C C . ILE A 1 98 ? 1.608 0.439 1.575 1.00 96.94 98 ILE A C 1
ATOM 797 O O . ILE A 1 98 ? 1.638 0.163 0.371 1.00 96.94 98 ILE A O 1
ATOM 801 N N . ASP A 1 99 ? 2.585 0.105 2.413 1.00 96.69 99 ASP A N 1
ATOM 802 C CA . ASP A 1 99 ? 3.713 -0.734 1.998 1.00 96.69 99 ASP A CA 1
ATOM 803 C C . ASP A 1 99 ? 3.312 -2.224 1.928 1.00 96.69 99 ASP A C 1
ATOM 805 O O . ASP A 1 99 ? 2.307 -2.650 2.488 1.00 96.69 99 ASP A O 1
ATOM 809 N N . VAL A 1 100 ? 4.030 -3.038 1.144 1.00 97.62 100 VAL A N 1
ATOM 810 C CA . VAL A 1 100 ? 3.586 -4.413 0.798 1.00 97.62 100 VAL A CA 1
ATOM 811 C C . VAL A 1 100 ? 3.540 -5.375 1.993 1.00 97.62 100 VAL A C 1
ATOM 813 O O . VAL A 1 100 ? 2.857 -6.399 1.949 1.00 97.62 100 VAL A O 1
ATOM 816 N N . ASP A 1 101 ? 4.279 -5.057 3.045 1.00 95.00 101 ASP A N 1
ATOM 817 C CA . ASP A 1 101 ? 4.359 -5.774 4.312 1.00 95.00 101 ASP A CA 1
ATOM 818 C C . ASP A 1 101 ? 3.401 -5.222 5.380 1.00 95.00 101 ASP A C 1
ATOM 820 O O . ASP A 1 101 ? 3.246 -5.832 6.439 1.00 95.00 101 ASP A O 1
ATOM 824 N N . GLU A 1 102 ? 2.690 -4.130 5.092 1.00 95.50 102 GLU A N 1
ATOM 825 C CA . GLU A 1 102 ? 1.678 -3.555 5.969 1.00 95.50 102 GLU A CA 1
ATOM 826 C C . GLU A 1 102 ? 0.270 -4.046 5.599 1.00 95.50 102 GLU A C 1
ATOM 828 O O . GLU A 1 102 ? -0.132 -4.107 4.433 1.00 95.50 102 GLU A O 1
ATOM 833 N N . PHE A 1 103 ? -0.529 -4.366 6.618 1.00 96.06 103 PHE A N 1
ATOM 834 C CA . PHE A 1 103 ? -1.878 -4.899 6.442 1.00 96.06 103 PHE A CA 1
ATOM 835 C C . PHE A 1 103 ? -2.893 -4.086 7.242 1.00 96.06 103 PHE A C 1
ATOM 837 O O . PHE A 1 103 ? -2.761 -3.908 8.454 1.00 96.06 103 PHE A O 1
ATOM 844 N N . LEU A 1 104 ? -3.960 -3.621 6.580 1.00 95.75 104 LEU A N 1
ATOM 845 C CA . LEU A 1 104 ? -5.068 -2.984 7.291 1.00 95.75 104 LEU A CA 1
ATOM 846 C C . LEU A 1 104 ? -5.841 -4.014 8.112 1.00 95.75 104 LEU A C 1
ATOM 848 O O . LEU A 1 104 ? -6.377 -4.979 7.567 1.00 95.75 104 LEU A O 1
ATOM 852 N N . TRP A 1 105 ? -5.976 -3.743 9.408 1.00 93.19 105 TRP A N 1
ATOM 853 C CA . TRP A 1 105 ? -6.828 -4.508 10.311 1.00 93.19 105 TRP A CA 1
ATOM 854 C C . TRP A 1 105 ? -8.160 -3.772 10.549 1.00 93.19 105 TRP A C 1
ATOM 856 O O . TRP A 1 105 ? -8.188 -2.748 11.240 1.00 93.19 105 TRP A O 1
ATOM 866 N N . PRO A 1 106 ? -9.292 -4.251 10.000 1.00 88.75 106 PRO A N 1
ATOM 867 C CA . PRO A 1 106 ? -10.585 -3.563 10.125 1.00 88.75 106 PRO A CA 1
ATOM 868 C C . PRO A 1 106 ? -11.161 -3.618 11.555 1.00 88.75 106 PRO A C 1
ATOM 870 O O . PRO A 1 106 ? -11.916 -2.728 11.974 1.00 88.75 106 PRO A O 1
ATOM 873 N N . GLY A 1 107 ? -10.804 -4.641 12.338 1.00 90.06 107 GLY A N 1
ATOM 874 C CA . GLY A 1 107 ? -11.477 -4.972 13.594 1.00 90.06 107 GLY A CA 1
ATOM 875 C C . GLY A 1 107 ? -12.959 -5.297 13.367 1.00 90.06 107 GLY A C 1
ATOM 876 O O . GLY A 1 107 ? -13.315 -5.947 12.393 1.00 90.06 107 GLY A O 1
ATOM 877 N N . ALA A 1 108 ? -13.842 -4.811 14.246 1.00 91.88 108 ALA A N 1
ATOM 878 C CA . ALA A 1 108 ? -15.274 -5.141 14.205 1.00 91.88 108 ALA A CA 1
ATOM 879 C C . ALA A 1 108 ? -16.085 -4.468 13.073 1.00 91.88 108 ALA A C 1
ATOM 881 O O . ALA A 1 108 ? -17.240 -4.824 12.859 1.00 91.88 108 ALA A O 1
ATOM 882 N N . ARG A 1 109 ? -15.529 -3.462 12.381 1.00 93.81 109 ARG A N 1
ATOM 883 C CA . ARG A 1 109 ? -16.198 -2.742 11.280 1.00 93.81 109 ARG A CA 1
ATOM 884 C C . ARG A 1 109 ? -15.327 -2.776 10.041 1.00 93.81 109 ARG A C 1
ATOM 886 O O . ARG A 1 109 ? -14.118 -2.597 10.152 1.00 93.81 109 ARG A O 1
ATOM 893 N N . THR A 1 110 ? -15.942 -2.893 8.871 1.00 95.81 110 THR A N 1
ATOM 894 C CA . THR A 1 110 ? -15.219 -2.789 7.596 1.00 95.81 110 THR A CA 1
ATOM 895 C C . THR A 1 110 ? -14.563 -1.414 7.438 1.00 95.81 110 THR A C 1
ATOM 897 O O . THR A 1 110 ? -14.996 -0.421 8.033 1.00 95.81 110 THR A O 1
ATOM 900 N N . ILE A 1 111 ? -13.534 -1.332 6.593 1.00 96.12 111 ILE A N 1
ATOM 901 C CA . ILE A 1 111 ? -12.879 -0.057 6.271 1.00 96.12 111 ILE A CA 1
ATOM 902 C C . ILE A 1 111 ? -13.875 0.921 5.632 1.00 96.12 111 ILE A C 1
ATOM 904 O O . ILE A 1 111 ? -13.927 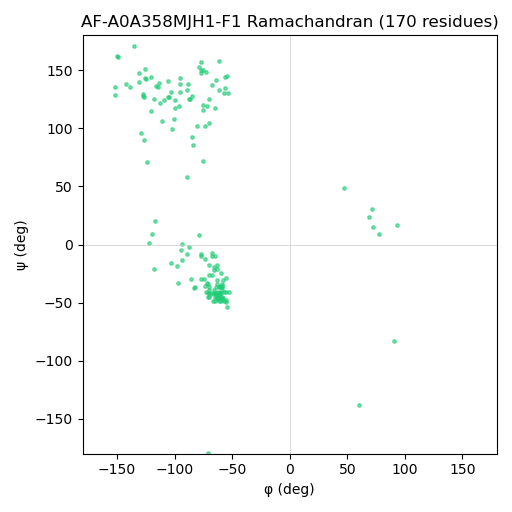2.080 6.037 1.00 96.12 111 ILE A O 1
ATOM 908 N N . ALA A 1 112 ? -14.735 0.448 4.725 1.00 96.69 112 ALA A N 1
ATOM 909 C CA . ALA A 1 112 ? -15.764 1.275 4.093 1.00 96.69 112 ALA A CA 1
ATOM 910 C C . ALA A 1 112 ? -16.714 1.915 5.121 1.00 96.69 112 ALA A C 1
ATOM 912 O O . ALA A 1 112 ? -16.925 3.121 5.073 1.00 96.69 112 ALA A O 1
ATOM 913 N N . GLN A 1 113 ? -17.200 1.151 6.108 1.00 96.19 113 GLN A N 1
ATOM 914 C CA . GLN A 1 113 ? -18.054 1.682 7.182 1.00 96.19 113 GLN A CA 1
ATOM 915 C C . GLN A 1 113 ? -17.342 2.730 8.047 1.00 96.19 113 GLN A C 1
ATOM 917 O O . GLN A 1 113 ? -17.970 3.656 8.553 1.00 96.19 113 GLN A O 1
ATOM 922 N N . ARG A 1 114 ? -16.028 2.582 8.263 1.00 95.44 114 ARG A N 1
ATOM 923 C CA . ARG A 1 114 ? -15.239 3.568 9.016 1.00 95.44 114 ARG A CA 1
ATOM 924 C C . ARG A 1 114 ? -15.077 4.865 8.235 1.00 95.44 114 ARG A C 1
ATOM 926 O O . ARG A 1 114 ? -15.191 5.926 8.835 1.00 95.44 114 ARG A O 1
ATOM 933 N N . LEU A 1 115 ? -14.827 4.767 6.932 1.00 96.25 115 LEU A N 1
ATOM 934 C CA . LEU A 1 115 ? -14.681 5.918 6.043 1.00 96.25 115 LEU A CA 1
ATOM 935 C C . LEU A 1 115 ? -16.017 6.637 5.815 1.00 96.25 115 LEU A C 1
ATOM 937 O O . LEU A 1 115 ? -16.053 7.859 5.836 1.00 96.25 115 LEU A O 1
ATOM 941 N N . GLU A 1 116 ? -17.117 5.895 5.673 1.00 96.19 116 GLU A N 1
ATOM 942 C CA . GLU A 1 116 ? -18.474 6.444 5.535 1.00 96.19 116 GLU A CA 1
ATOM 943 C C . GLU A 1 116 ? -18.924 7.225 6.777 1.00 96.19 116 GLU A C 1
ATOM 945 O O . GLU A 1 116 ? -19.665 8.196 6.667 1.00 96.19 116 GLU A O 1
ATOM 950 N N . ALA A 1 117 ? -18.444 6.838 7.961 1.00 95.25 117 ALA A N 1
ATOM 951 C CA . ALA A 1 117 ? -18.748 7.531 9.209 1.00 95.25 117 ALA A CA 1
ATOM 952 C C . ALA A 1 117 ? -17.963 8.845 9.407 1.00 95.25 117 ALA A C 1
ATOM 954 O O . ALA A 1 117 ? -18.216 9.556 10.384 1.00 95.25 117 ALA A O 1
ATOM 955 N N . LEU A 1 118 ? -16.989 9.161 8.546 1.00 96.38 118 LEU A N 1
ATOM 956 C CA . LEU A 1 118 ? -16.238 10.412 8.639 1.00 96.38 118 LEU A CA 1
ATOM 957 C C . LEU A 1 118 ? -17.087 11.596 8.144 1.00 96.38 118 LEU A C 1
ATOM 959 O O . LEU A 1 118 ? -17.923 11.428 7.256 1.00 96.38 118 LEU A O 1
ATOM 963 N N . PRO A 1 119 ? -16.866 12.818 8.669 1.00 96.19 119 PRO A N 1
ATOM 964 C CA . PRO A 1 119 ? -17.499 14.015 8.125 1.00 96.19 119 PRO A CA 1
ATOM 965 C C . PRO A 1 119 ? -17.219 14.162 6.627 1.00 96.19 119 PRO A C 1
ATOM 967 O O . PRO A 1 119 ? -16.105 13.902 6.179 1.00 96.19 119 PRO A O 1
ATOM 970 N N . THR A 1 120 ? -18.182 14.676 5.862 1.00 92.75 120 THR A N 1
ATOM 971 C CA . THR A 1 120 ? -18.019 14.910 4.413 1.00 92.75 120 THR A CA 1
ATOM 972 C C . THR A 1 120 ? -16.927 15.932 4.080 1.00 92.75 120 THR A C 1
ATOM 974 O O . THR A 1 120 ? -16.438 15.970 2.957 1.00 92.75 120 THR A O 1
ATOM 977 N N . THR A 1 121 ? -16.515 16.747 5.056 1.00 95.94 121 THR A N 1
ATOM 978 C CA . THR A 1 121 ? -15.385 17.683 4.957 1.00 95.94 121 THR A CA 1
ATOM 979 C C . THR A 1 121 ? -14.032 17.059 5.321 1.00 95.94 121 THR A C 1
ATOM 981 O O . THR A 1 121 ? -13.006 17.737 5.264 1.00 95.94 121 THR A O 1
ATOM 984 N N . CYS A 1 122 ? -13.996 15.784 5.723 1.00 96.94 122 CYS A N 1
ATOM 985 C CA . CYS A 1 122 ? -12.768 15.092 6.091 1.00 96.94 122 CYS A CA 1
ATOM 986 C C . CYS A 1 122 ? -11.964 14.732 4.837 1.00 96.94 122 CYS A C 1
ATOM 988 O O . CYS A 1 122 ? -12.393 13.919 4.028 1.00 96.94 122 CYS A O 1
ATOM 990 N N . LEU A 1 123 ? -10.774 15.320 4.699 1.00 94.44 123 LEU A N 1
ATOM 991 C CA . LEU A 1 123 ? -9.888 15.083 3.552 1.00 94.44 123 LEU A CA 1
ATOM 992 C C . LEU A 1 123 ? -8.851 13.979 3.800 1.00 94.44 123 LEU A C 1
ATOM 994 O O . LEU A 1 123 ? -8.163 13.558 2.875 1.00 94.44 123 LEU A O 1
ATOM 998 N N . CYS A 1 124 ? -8.674 13.549 5.052 1.00 95.50 124 CYS A N 1
ATOM 999 C CA . CYS A 1 124 ? -7.629 12.603 5.425 1.00 95.50 124 CYS A CA 1
ATOM 1000 C C . CYS A 1 124 ? -8.040 11.775 6.643 1.00 95.50 124 CYS A C 1
ATOM 1002 O O . CYS A 1 124 ? -8.390 12.318 7.692 1.00 95.50 124 CYS A O 1
ATOM 1004 N N . ALA A 1 125 ? -7.928 10.456 6.506 1.00 94.00 125 ALA A N 1
ATOM 1005 C CA . ALA A 1 125 ? -8.049 9.498 7.591 1.00 94.00 125 ALA A CA 1
ATOM 1006 C C . ALA A 1 125 ? -6.656 8.969 7.950 1.00 94.00 125 ALA A C 1
ATOM 1008 O O . ALA A 1 125 ? -5.833 8.716 7.072 1.00 94.00 125 ALA A O 1
ATOM 1009 N N . ARG A 1 126 ? -6.386 8.780 9.245 1.00 92.06 126 ARG A N 1
ATOM 1010 C CA . ARG A 1 126 ? -5.107 8.242 9.723 1.00 92.06 126 ARG A CA 1
ATOM 1011 C C . ARG A 1 126 ? -5.289 6.830 10.256 1.00 92.06 126 ARG A C 1
ATOM 1013 O O . ARG A 1 126 ? -6.060 6.620 11.192 1.00 92.06 126 ARG A O 1
ATOM 1020 N N . VAL A 1 127 ? -4.517 5.898 9.712 1.00 91.31 127 VAL A N 1
ATOM 1021 C CA 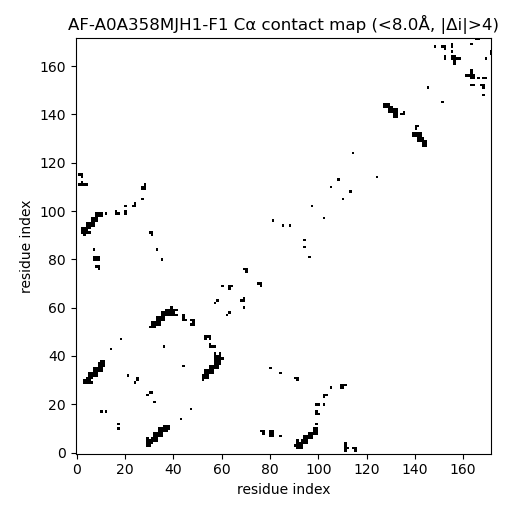. VAL A 1 127 ? -4.345 4.555 10.271 1.00 91.31 127 VAL A CA 1
ATOM 1022 C C . VAL A 1 127 ? -3.196 4.605 11.277 1.00 91.31 127 VAL A C 1
ATOM 1024 O O . VAL A 1 127 ? -2.206 5.303 11.063 1.00 91.31 127 VAL A O 1
ATOM 1027 N N . ARG A 1 128 ? -3.360 3.941 12.422 1.00 90.19 128 ARG A N 1
ATOM 1028 C CA . ARG A 1 128 ? -2.327 3.869 13.461 1.00 90.19 128 ARG A CA 1
ATOM 1029 C C . ARG A 1 128 ? -1.608 2.529 13.333 1.00 90.19 128 ARG A C 1
ATOM 1031 O O . ARG A 1 128 ? -2.306 1.517 13.391 1.00 90.19 128 ARG A O 1
ATOM 1038 N N . PRO A 1 129 ? -0.276 2.515 13.181 1.00 90.31 129 PRO A N 1
ATOM 1039 C CA . PRO A 1 129 ? 0.455 1.277 12.979 1.00 90.31 129 PRO A CA 1
ATOM 1040 C C . PRO A 1 129 ? 0.529 0.468 14.270 1.00 90.31 129 PRO A C 1
ATOM 1042 O O . PRO A 1 129 ? 0.576 1.023 15.379 1.00 90.31 129 PRO A O 1
ATOM 1045 N N . TRP A 1 130 ? 0.556 -0.847 14.093 1.00 90.38 130 TRP A N 1
ATOM 1046 C CA . TRP A 1 130 ? 0.905 -1.834 15.101 1.00 90.38 130 TRP A CA 1
ATOM 1047 C C . TRP A 1 130 ? 2.109 -2.601 14.577 1.00 90.38 130 TRP A C 1
ATOM 1049 O O . TRP A 1 130 ? 2.005 -3.293 13.571 1.00 90.38 130 TRP A O 1
ATOM 1059 N N . GLU A 1 131 ? 3.239 -2.457 15.260 1.00 87.75 131 GLU A N 1
ATOM 1060 C CA . GLU A 1 131 ? 4.513 -3.021 14.818 1.00 87.75 131 GLU A CA 1
ATOM 1061 C C . GLU A 1 131 ? 4.745 -4.364 15.490 1.00 87.75 131 GLU A C 1
ATOM 1063 O O . GLU A 1 131 ? 4.614 -4.469 16.714 1.00 87.75 131 GLU A O 1
ATOM 1068 N N . ALA A 1 132 ? 5.096 -5.386 14.714 1.00 88.00 132 ALA A N 1
ATOM 1069 C CA . ALA A 1 132 ? 5.466 -6.679 15.270 1.00 88.00 132 ALA A CA 1
ATOM 1070 C C . ALA A 1 132 ? 6.707 -6.527 16.164 1.00 88.00 132 ALA A C 1
ATOM 1072 O O . ALA A 1 132 ? 7.692 -5.888 15.796 1.00 88.00 132 ALA A O 1
ATOM 1073 N N . MET A 1 133 ? 6.655 -7.108 17.360 1.00 84.06 133 MET A N 1
ATOM 1074 C CA . MET A 1 133 ? 7.799 -7.141 18.267 1.00 84.06 133 MET A CA 1
ATOM 1075 C C . MET A 1 133 ? 8.787 -8.227 17.839 1.00 84.06 133 MET A C 1
ATOM 1077 O O . MET A 1 133 ? 8.400 -9.252 17.272 1.00 84.06 133 MET A O 1
ATOM 1081 N N . GLU A 1 134 ? 10.064 -8.039 18.163 1.00 80.50 134 GLU A N 1
ATOM 1082 C CA . GLU A 1 134 ? 11.058 -9.105 18.032 1.00 80.50 134 GLU A CA 1
ATOM 1083 C C . GLU A 1 134 ? 10.619 -10.340 18.844 1.00 80.50 134 GLU A C 1
ATOM 1085 O O . GLU A 1 134 ? 10.130 -10.217 19.970 1.00 80.50 134 GLU A O 1
ATOM 1090 N N . GLY A 1 135 ? 10.728 -11.534 18.251 1.00 81.06 135 GLY A N 1
ATOM 1091 C CA . GLY A 1 135 ? 10.239 -12.783 18.852 1.00 81.06 135 GLY A CA 1
ATOM 1092 C C . GLY A 1 135 ? 8.719 -12.996 18.770 1.00 81.06 135 GLY A C 1
ATOM 1093 O O . GLY A 1 135 ? 8.197 -13.931 19.375 1.00 81.06 135 GLY A O 1
ATOM 1094 N N . SER A 1 136 ? 7.989 -12.166 18.017 1.00 77.31 136 SER A N 1
ATOM 1095 C CA . SER A 1 136 ? 6.536 -12.306 17.819 1.00 77.31 136 SER A CA 1
ATOM 1096 C C . SER A 1 136 ? 6.111 -13.540 17.013 1.00 77.31 136 SER A C 1
ATOM 1098 O O . SER A 1 136 ? 4.917 -13.827 16.966 1.00 77.31 136 SER A O 1
ATOM 1100 N N . GLU A 1 137 ? 7.042 -14.303 16.435 1.00 77.69 137 GLU A N 1
ATOM 1101 C CA . GLU A 1 137 ? 6.731 -15.515 15.659 1.00 77.69 137 GLU A CA 1
ATOM 1102 C C . GLU A 1 137 ? 5.948 -16.560 16.466 1.00 77.69 137 GLU A C 1
ATOM 1104 O O . GLU A 1 137 ? 5.130 -17.287 15.909 1.00 77.69 137 GLU A O 1
ATOM 1109 N N . THR A 1 138 ? 6.162 -16.610 17.783 1.00 74.38 138 THR A N 1
ATOM 1110 C CA . THR A 1 138 ? 5.516 -17.579 18.680 1.00 74.38 138 THR A CA 1
ATOM 1111 C C . THR A 1 138 ? 4.282 -17.028 19.387 1.00 74.38 138 THR A C 1
ATOM 1113 O O . THR A 1 138 ? 3.341 -17.774 19.636 1.00 74.38 138 THR A O 1
ATOM 1116 N N . ASN A 1 139 ? 4.275 -15.730 19.709 1.00 77.06 139 ASN A N 1
ATOM 1117 C CA . ASN A 1 139 ? 3.280 -15.126 20.605 1.00 77.06 139 ASN A CA 1
ATOM 1118 C C . ASN A 1 139 ? 2.477 -13.976 19.974 1.00 77.06 139 ASN A C 1
ATOM 1120 O O . ASN A 1 139 ? 1.656 -13.371 20.660 1.00 77.06 139 ASN A O 1
ATOM 1124 N N . HIS A 1 140 ? 2.724 -13.644 18.702 1.00 85.19 140 HIS A N 1
ATOM 1125 C CA . HIS A 1 140 ? 2.042 -12.584 17.949 1.00 85.19 140 HIS A CA 1
ATOM 1126 C C . HIS A 1 140 ? 1.938 -11.264 18.726 1.00 85.19 140 HIS A C 1
ATOM 1128 O O . HIS A 1 140 ? 0.871 -10.666 18.860 1.00 85.19 140 HIS A O 1
ATOM 1134 N N . LEU A 1 141 ? 3.068 -10.828 19.284 1.00 86.81 141 LEU A N 1
ATOM 1135 C CA . LEU A 1 141 ? 3.146 -9.607 20.075 1.00 86.81 141 LEU A CA 1
ATOM 1136 C C . LEU A 1 141 ? 3.341 -8.396 19.164 1.00 86.81 141 LEU A C 1
ATOM 1138 O O . LEU A 1 141 ? 4.283 -8.358 18.375 1.00 86.81 141 LEU A O 1
ATOM 1142 N N . PHE A 1 142 ? 2.485 -7.390 19.328 1.00 87.50 142 PHE A N 1
ATOM 1143 C CA . PHE A 1 142 ? 2.550 -6.135 18.585 1.00 87.50 142 PHE A CA 1
ATOM 1144 C C . PHE A 1 142 ? 2.616 -4.940 19.532 1.00 87.50 142 PHE A C 1
ATOM 1146 O O . PHE A 1 142 ? 1.936 -4.887 20.559 1.00 87.50 142 PHE A O 1
ATOM 1153 N N . LYS A 1 143 ? 3.404 -3.938 19.153 1.00 85.31 143 LYS A N 1
ATOM 1154 C CA . LYS A 1 143 ? 3.484 -2.643 19.820 1.00 85.31 143 LYS A CA 1
ATOM 1155 C C . LYS A 1 143 ? 2.589 -1.644 19.114 1.00 85.31 143 LYS A C 1
ATOM 1157 O O . LYS A 1 143 ? 2.808 -1.282 17.960 1.00 85.31 143 LYS A O 1
ATOM 1162 N N . GLY A 1 144 ? 1.612 -1.135 19.856 1.00 86.06 144 GLY A N 1
ATOM 1163 C CA . GLY A 1 144 ? 0.706 -0.120 19.349 1.00 86.06 144 GLY A CA 1
ATOM 1164 C C . GLY A 1 144 ? 1.304 1.286 19.287 1.00 86.06 144 GLY A C 1
ATOM 1165 O O . GLY A 1 144 ? 2.130 1.676 20.119 1.00 86.06 144 GLY A O 1
ATOM 1166 N N . PHE A 1 145 ? 0.840 2.091 18.329 1.00 82.50 145 PHE A N 1
ATOM 1167 C CA . PHE A 1 145 ? 1.105 3.529 18.303 1.00 82.50 145 PHE A CA 1
ATOM 1168 C C . PHE A 1 145 ? 0.455 4.236 19.508 1.00 82.50 145 PHE A C 1
ATOM 1170 O O . PHE A 1 145 ? -0.772 4.261 19.631 1.00 82.50 145 PHE A O 1
ATOM 1177 N N . ALA A 1 146 ? 1.261 4.851 20.383 1.00 78.69 146 ALA A N 1
ATOM 1178 C CA . ALA A 1 146 ? 0.747 5.603 21.531 1.00 78.69 146 ALA A CA 1
ATOM 1179 C C . ALA A 1 146 ? 0.492 7.071 21.167 1.00 78.69 146 ALA A C 1
ATOM 1181 O O . ALA A 1 146 ? 1.346 7.736 20.585 1.00 78.69 146 ALA A O 1
ATOM 1182 N N . ILE A 1 147 ? -0.678 7.587 21.548 1.00 77.69 147 ILE A N 1
ATOM 1183 C CA . ILE A 1 147 ? -1.099 8.966 21.248 1.00 77.69 147 ILE A CA 1
ATOM 1184 C C . ILE A 1 147 ? -0.523 9.950 22.278 1.00 77.69 147 ILE A C 1
ATOM 1186 O O . ILE A 1 147 ? -0.124 11.059 21.924 1.00 77.69 147 ILE A O 1
ATOM 1190 N N . ALA A 1 148 ? -0.455 9.548 23.550 1.00 84.88 148 ALA A N 1
ATOM 1191 C CA . ALA A 1 148 ? 0.041 10.374 24.644 1.00 84.88 148 ALA A CA 1
ATOM 1192 C C . ALA A 1 148 ? 1.575 10.306 24.734 1.00 84.88 148 ALA A C 1
ATOM 1194 O O . ALA A 1 148 ? 2.151 9.513 25.475 1.00 84.88 148 ALA A O 1
ATOM 1195 N N . ALA A 1 149 ? 2.258 11.154 23.960 1.00 79.62 149 ALA A N 1
ATOM 1196 C CA . ALA A 1 149 ? 3.720 11.129 23.854 1.00 79.62 149 ALA A CA 1
ATOM 1197 C C . ALA A 1 149 ? 4.448 11.327 25.200 1.00 79.62 149 ALA A C 1
ATOM 1199 O O . ALA A 1 149 ? 5.490 10.716 25.428 1.00 79.62 149 ALA A O 1
ATOM 1200 N N . LYS A 1 150 ? 3.900 12.161 26.098 1.00 84.31 150 LYS A N 1
ATOM 1201 C CA . LYS A 1 150 ? 4.480 12.404 27.431 1.00 84.31 150 LYS A CA 1
ATOM 1202 C C . LYS A 1 150 ? 4.416 11.162 28.318 1.00 84.31 150 LYS A C 1
ATOM 1204 O O . LYS A 1 150 ? 5.429 10.788 28.898 1.00 84.31 150 LYS A O 1
ATOM 1209 N N . GLU A 1 151 ? 3.249 10.529 28.382 1.00 85.25 151 GLU A N 1
ATOM 1210 C CA . GLU A 1 151 ? 3.032 9.297 29.149 1.00 85.25 151 GLU A CA 1
ATOM 1211 C C . GLU A 1 151 ? 3.927 8.181 28.615 1.00 85.25 151 GLU A C 1
ATOM 1213 O O . GLU A 1 151 ? 4.720 7.622 29.365 1.00 85.25 151 GLU A O 1
ATOM 1218 N N . ARG A 1 152 ? 3.938 7.977 27.291 1.00 81.75 152 ARG A N 1
ATOM 1219 C CA . ARG A 1 152 ? 4.823 7.000 26.645 1.00 81.75 152 ARG A CA 1
ATOM 1220 C C . ARG A 1 152 ? 6.296 7.226 26.986 1.00 81.75 152 ARG A C 1
ATOM 1222 O O . ARG A 1 152 ? 7.039 6.264 27.168 1.00 81.75 152 ARG A O 1
ATOM 1229 N N . ARG A 1 153 ? 6.753 8.481 27.025 1.00 83.62 153 ARG A N 1
ATOM 1230 C CA . ARG A 1 153 ? 8.143 8.794 27.376 1.00 83.62 153 ARG A CA 1
ATOM 1231 C C . ARG A 1 153 ? 8.447 8.405 28.822 1.00 83.62 153 ARG A C 1
ATOM 1233 O O . ARG A 1 153 ? 9.465 7.764 29.053 1.00 83.62 153 ARG A O 1
ATOM 1240 N N . ALA A 1 154 ? 7.554 8.730 29.755 1.00 85.94 154 ALA A N 1
ATOM 1241 C CA . ALA A 1 154 ? 7.694 8.334 31.154 1.00 85.94 154 ALA A CA 1
ATOM 1242 C C . ALA A 1 154 ? 7.712 6.802 31.318 1.00 85.94 154 ALA A C 1
ATOM 1244 O O . ALA A 1 154 ? 8.574 6.267 32.011 1.00 85.94 154 ALA A O 1
ATOM 1245 N N . GLU A 1 155 ? 6.828 6.085 30.619 1.00 86.25 155 GLU A N 1
ATOM 1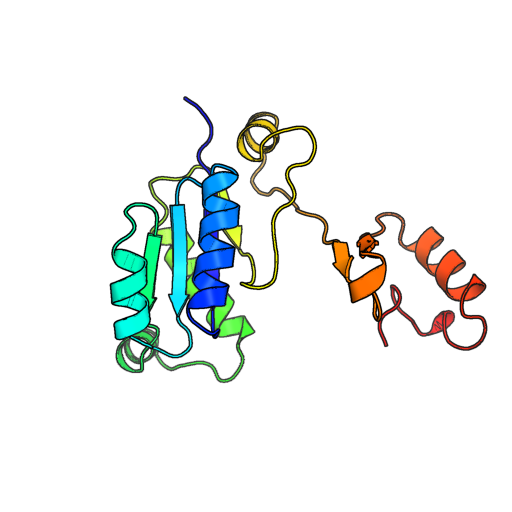246 C CA . GLU A 1 155 ? 6.809 4.615 30.593 1.00 86.25 155 GLU A CA 1
ATOM 1247 C C . GLU A 1 155 ? 8.109 4.039 30.017 1.00 86.25 155 GLU A C 1
ATOM 1249 O O . GLU A 1 155 ? 8.685 3.116 30.585 1.00 86.25 155 GLU A O 1
ATOM 1254 N N . THR A 1 156 ? 8.617 4.606 28.918 1.00 84.94 156 THR A N 1
ATOM 1255 C CA . THR A 1 156 ? 9.864 4.152 28.277 1.00 84.94 156 THR A CA 1
ATOM 1256 C C . THR A 1 156 ? 11.072 4.374 29.190 1.00 84.94 156 THR A C 1
ATOM 1258 O O . THR A 1 156 ? 11.933 3.501 29.299 1.00 84.94 156 THR A O 1
ATOM 1261 N N . GLU A 1 157 ? 11.137 5.518 29.874 1.00 87.44 157 GLU A N 1
ATOM 1262 C CA . GLU A 1 157 ? 12.168 5.819 30.874 1.00 87.44 157 GLU A CA 1
ATOM 1263 C C . GLU A 1 157 ? 12.081 4.876 32.086 1.00 87.44 157 GLU A C 1
ATOM 1265 O O . GLU A 1 157 ? 13.118 4.438 32.585 1.00 87.44 157 GLU A O 1
ATOM 1270 N N . SER A 1 158 ? 10.871 4.491 32.506 1.00 87.12 158 SER A N 1
ATOM 1271 C CA . SER A 1 158 ? 10.653 3.524 33.589 1.00 87.12 158 SER A CA 1
ATOM 1272 C C . SER A 1 158 ? 11.040 2.091 33.203 1.00 87.12 158 SER A C 1
ATOM 1274 O O . SER A 1 158 ? 11.717 1.418 33.979 1.00 87.12 158 SER A O 1
ATOM 1276 N N . LEU A 1 159 ? 10.654 1.629 32.008 1.00 84.81 159 LEU A N 1
ATOM 1277 C CA . LEU A 1 159 ? 10.941 0.274 31.518 1.00 84.81 159 LEU A CA 1
ATOM 1278 C C . LEU A 1 159 ? 12.417 0.080 31.151 1.00 84.81 159 LEU A C 1
ATOM 1280 O O . LEU A 1 159 ? 12.966 -1.004 31.344 1.00 84.81 159 LEU A O 1
ATOM 1284 N N . TYR A 1 160 ? 13.079 1.130 30.655 1.00 84.81 160 TYR A N 1
ATOM 1285 C CA . TYR A 1 160 ? 14.481 1.086 30.241 1.00 84.81 160 TYR A CA 1
ATOM 1286 C C . TYR A 1 160 ? 15.321 2.143 30.974 1.00 84.81 160 TYR A C 1
ATOM 1288 O O . TYR A 1 160 ? 15.812 3.068 30.330 1.00 84.81 160 TYR A O 1
ATOM 1296 N N . PRO A 1 161 ? 15.608 2.012 32.284 1.00 84.50 161 PRO A N 1
ATOM 1297 C CA . PRO A 1 161 ? 16.240 3.083 33.071 1.00 84.50 161 PRO A CA 1
ATOM 1298 C C . PRO A 1 161 ? 17.570 3.620 32.516 1.00 84.50 161 PRO A C 1
ATOM 1300 O O . PRO A 1 161 ? 17.911 4.784 32.708 1.00 84.50 161 PRO A O 1
ATOM 1303 N N . ARG A 1 162 ? 18.337 2.783 31.800 1.00 87.38 162 ARG A N 1
ATOM 1304 C CA . ARG A 1 162 ? 19.621 3.182 31.192 1.00 87.38 162 ARG A CA 1
ATOM 1305 C C . ARG A 1 162 ? 19.471 3.911 29.854 1.00 87.38 162 ARG A C 1
ATOM 1307 O O . ARG A 1 162 ? 20.256 4.810 29.560 1.00 87.38 162 ARG A O 1
ATOM 1314 N N . PHE A 1 163 ? 18.497 3.511 29.039 1.00 82.56 163 PHE A N 1
ATOM 1315 C CA . PHE A 1 163 ? 18.404 3.918 27.631 1.00 82.56 163 PHE A CA 1
ATOM 1316 C C . PHE A 1 163 ? 17.143 4.720 27.312 1.00 82.56 163 PHE A C 1
ATOM 1318 O O . PHE A 1 163 ? 17.138 5.479 26.354 1.00 82.56 163 PHE A O 1
ATOM 1325 N N . GLY A 1 164 ? 16.096 4.612 28.126 1.00 83.81 164 GLY A N 1
ATOM 1326 C CA . GLY A 1 164 ? 14.752 5.104 27.840 1.00 83.81 164 GLY A CA 1
ATOM 1327 C C . GLY A 1 164 ? 14.684 6.600 27.566 1.00 83.81 164 GLY A C 1
ATOM 1328 O O . GLY A 1 164 ? 13.965 7.015 26.665 1.00 83.81 164 GLY A O 1
ATOM 1329 N N . ARG A 1 165 ? 15.530 7.400 28.232 1.00 84.94 165 ARG A N 1
ATOM 1330 C CA . ARG A 1 165 ? 15.636 8.849 27.975 1.00 84.94 165 ARG A CA 1
ATOM 1331 C C . ARG A 1 165 ? 16.119 9.192 26.559 1.00 84.94 165 ARG A C 1
ATOM 1333 O O . ARG A 1 165 ? 15.917 10.315 26.103 1.00 84.94 165 ARG A O 1
ATOM 1340 N N . TRP A 1 166 ? 16.784 8.243 25.902 1.00 82.56 166 TRP A N 1
ATOM 1341 C CA . TRP A 1 166 ? 17.322 8.343 24.545 1.00 82.56 166 TRP A CA 1
ATOM 1342 C C . TRP A 1 166 ? 16.467 7.593 23.515 1.00 82.56 166 TRP A C 1
ATOM 1344 O O . TRP A 1 166 ? 16.601 7.841 22.323 1.00 82.56 166 TRP A O 1
ATOM 1354 N N . LEU A 1 167 ? 15.574 6.707 23.965 1.00 77.06 167 LEU A N 1
ATOM 1355 C CA . LEU A 1 167 ? 14.670 5.941 23.112 1.00 77.06 167 LEU A CA 1
ATOM 1356 C C . LEU A 1 167 ? 13.417 6.766 22.817 1.00 77.06 167 LEU A C 1
ATOM 1358 O O . LEU A 1 167 ? 12.432 6.724 23.558 1.00 77.06 167 LEU A O 1
ATOM 1362 N N . ASN A 1 168 ? 13.414 7.514 21.715 1.00 66.62 168 ASN A N 1
ATOM 1363 C CA . ASN A 1 168 ? 12.216 8.244 21.313 1.00 66.62 168 ASN A CA 1
ATOM 1364 C C . ASN A 1 168 ? 11.167 7.273 20.755 1.00 66.62 168 ASN A C 1
ATOM 1366 O O . ASN A 1 168 ? 11.261 6.793 19.629 1.00 66.62 168 ASN A O 1
ATOM 1370 N N . GLY A 1 169 ? 10.161 6.953 21.568 1.00 61.66 169 GLY A N 1
ATOM 1371 C CA . GLY A 1 169 ? 9.106 6.031 21.169 1.00 61.66 169 GLY A CA 1
ATOM 1372 C C . GLY A 1 169 ? 9.572 4.581 21.023 1.00 61.66 169 GLY A C 1
ATOM 1373 O O . GLY A 1 169 ? 8.909 3.811 20.327 1.00 61.66 169 GLY A O 1
ATOM 1374 N N . GLY A 1 170 ? 10.661 4.192 21.695 1.00 58.03 170 GLY A N 1
ATOM 1375 C CA . GLY A 1 170 ? 11.157 2.814 21.737 1.00 58.03 170 GLY A CA 1
ATOM 1376 C C . GLY A 1 170 ? 11.782 2.322 20.430 1.00 58.03 170 GLY A C 1
ATOM 1377 O O . GLY A 1 170 ? 11.647 1.140 20.136 1.00 58.03 170 GLY A O 1
ATOM 1378 N N . PHE A 1 171 ? 12.380 3.224 19.653 1.00 54.59 171 PHE A N 1
ATOM 1379 C CA . PHE A 1 171 ? 13.307 2.913 18.566 1.00 54.59 171 PHE A CA 1
ATOM 1380 C C . PHE A 1 171 ? 14.692 3.451 18.960 1.00 54.59 171 PHE A C 1
ATOM 1382 O O . PHE A 1 171 ? 14.769 4.526 19.567 1.00 54.59 171 PHE A O 1
ATOM 1389 N N . LEU A 1 172 ? 15.741 2.671 18.683 1.00 46.56 172 LEU A N 1
ATOM 1390 C CA . LEU A 1 172 ? 17.133 3.135 18.661 1.00 46.56 172 LEU A CA 1
ATOM 1391 C C . LEU A 1 172 ? 17.429 3.762 17.299 1.00 46.56 172 LEU A C 1
ATOM 1393 O O . LEU A 1 172 ? 16.930 3.205 16.296 1.00 46.56 172 LEU A O 1
#